Protein AF-A0A2R5L1B0-F1 (afdb_monomer_lite)

Foldseek 3Di:
DVVVVVVVVVVVVVCVVVLVVQQVVLVVVQVVVCVVLVAGDSLSNCLSNPVVSVLVVDDDPPVVNVVVVVVSVVVSVVVVVVQSVLQSVLPVPDDQPDDDPVSRHDRSSVVDDDD

Organism: NCBI:txid1518452

Structure (mmCIF, N/CA/C/O backbone):
data_AF-A0A2R5L1B0-F1
#
_entry.id   AF-A0A2R5L1B0-F1
#
loop_
_atom_site.group_PDB
_atom_site.id
_atom_site.type_symbol
_atom_site.label_atom_id
_atom_site.label_alt_id
_atom_site.label_comp_id
_atom_site.label_asym_id
_atom_site.label_entity_id
_atom_site.label_seq_id
_atom_site.pdbx_PDB_ins_code
_atom_site.Cartn_x
_atom_site.Cartn_y
_atom_site.Cartn_z
_atom_site.occupancy
_atom_site.B_iso_or_equiv
_atom_site.auth_seq_id
_atom_site.auth_comp_id
_atom_site.auth_asym_id
_atom_site.auth_atom_id
_atom_site.pdbx_PDB_model_num
ATOM 1 N N . MET A 1 1 ? -25.837 -32.172 14.670 1.00 53.09 1 MET A N 1
ATOM 2 C CA . MET A 1 1 ? -24.583 -31.519 14.218 1.00 53.09 1 MET A CA 1
ATOM 3 C C . MET A 1 1 ? -24.836 -30.269 13.363 1.00 53.09 1 MET A C 1
ATOM 5 O O . MET A 1 1 ? -24.007 -29.370 13.380 1.00 53.09 1 MET A O 1
ATOM 9 N N . GLU A 1 2 ? -26.001 -30.120 12.722 1.00 54.62 2 GLU A N 1
ATOM 10 C CA . GLU A 1 2 ? -26.336 -28.960 11.866 1.00 54.62 2 GLU A CA 1
ATOM 11 C C . GLU A 1 2 ? -26.548 -27.628 12.625 1.00 54.62 2 GLU A C 1
ATOM 13 O O . GLU A 1 2 ? -26.320 -26.544 12.087 1.00 54.62 2 GLU A O 1
ATOM 18 N N . LEU A 1 3 ? -26.880 -27.685 13.922 1.00 56.72 3 LEU A N 1
ATOM 19 C CA . LEU A 1 3 ? -27.121 -26.491 14.746 1.00 56.72 3 LEU A CA 1
ATOM 20 C C . LEU A 1 3 ? -25.839 -25.680 15.055 1.00 56.72 3 LEU A C 1
ATOM 22 O O . LEU A 1 3 ? -25.902 -24.465 15.247 1.00 56.72 3 LEU A O 1
ATOM 26 N N . HIS A 1 4 ? -24.666 -26.330 15.077 1.00 49.66 4 HIS A N 1
ATOM 27 C CA . HIS A 1 4 ? -23.370 -25.653 15.249 1.00 49.66 4 HIS A CA 1
ATOM 28 C C . HIS A 1 4 ? -22.894 -24.970 13.954 1.00 49.66 4 HIS A C 1
ATOM 30 O O . H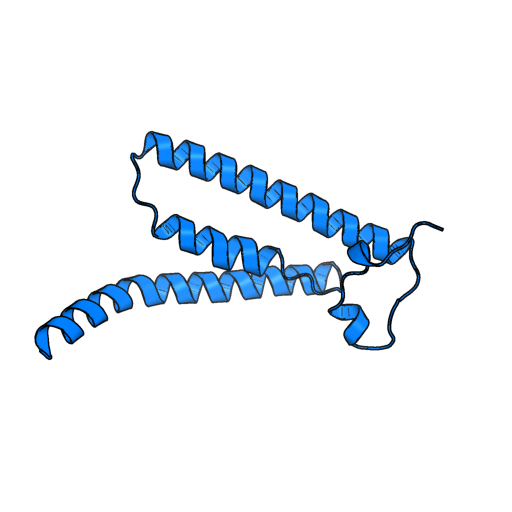IS A 1 4 ? -22.267 -23.911 14.024 1.00 49.66 4 HIS A O 1
ATOM 36 N N . ALA A 1 5 ? -23.244 -25.517 12.783 1.00 54.78 5 ALA A N 1
ATOM 37 C CA . ALA A 1 5 ? -22.903 -24.937 11.484 1.00 54.78 5 ALA A CA 1
ATOM 38 C C . ALA A 1 5 ? -23.684 -23.637 11.219 1.00 54.78 5 ALA A C 1
ATOM 40 O O . ALA A 1 5 ? -23.090 -22.634 10.829 1.00 54.78 5 ALA A O 1
ATOM 41 N N . SER A 1 6 ? -24.982 -23.605 11.547 1.00 51.56 6 SER A N 1
ATOM 42 C CA . SER A 1 6 ? -25.829 -22.409 11.394 1.00 51.56 6 SER A CA 1
ATOM 43 C C . SER A 1 6 ? -25.384 -21.234 12.291 1.00 51.56 6 SER A C 1
ATOM 45 O O . SER A 1 6 ? -25.307 -20.088 11.844 1.00 51.56 6 SER A O 1
ATOM 47 N N . LYS A 1 7 ? -24.976 -21.507 13.543 1.00 52.62 7 LYS A N 1
ATOM 48 C CA . LYS A 1 7 ? -24.422 -20.484 14.461 1.00 52.62 7 LYS A CA 1
ATOM 49 C C . LYS A 1 7 ? -23.020 -19.993 14.077 1.00 52.62 7 LYS A C 1
ATOM 51 O O .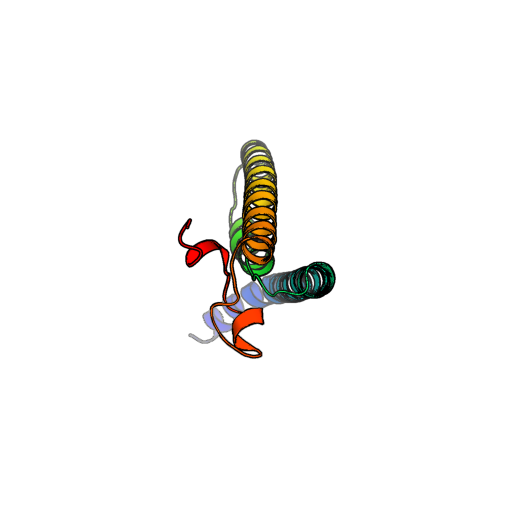 LYS A 1 7 ? -22.646 -18.883 14.457 1.00 52.62 7 LYS A O 1
ATOM 56 N N . SER A 1 8 ? -22.227 -20.814 13.389 1.00 53.16 8 SER A N 1
ATOM 57 C CA . SER A 1 8 ? -20.918 -20.407 12.863 1.00 53.16 8 SER A CA 1
ATOM 58 C C . SER A 1 8 ? -21.083 -19.544 11.607 1.00 53.16 8 SER A C 1
ATOM 60 O O . SER A 1 8 ? -20.491 -18.468 11.512 1.00 53.16 8 SER A O 1
ATOM 62 N N . ALA A 1 9 ? -21.987 -19.950 10.706 1.00 57.25 9 ALA A N 1
ATOM 63 C CA . ALA A 1 9 ? -22.327 -19.224 9.485 1.00 57.25 9 ALA A CA 1
ATOM 64 C C . ALA A 1 9 ? -22.851 -17.805 9.773 1.00 57.25 9 ALA A C 1
ATOM 66 O O . ALA A 1 9 ? -22.382 -16.848 9.159 1.00 57.25 9 ALA A O 1
ATOM 67 N N . SER A 1 10 ? -23.715 -17.633 10.782 1.00 59.66 10 SER A N 1
ATOM 68 C CA . SER A 1 10 ? -24.219 -16.304 11.171 1.00 59.66 10 SER A CA 1
ATOM 69 C C . SER A 1 10 ? -23.148 -15.386 11.770 1.00 59.66 10 SER A C 1
ATOM 71 O O . SER A 1 10 ? -23.244 -14.161 11.667 1.00 59.66 10 SER A O 1
ATOM 73 N N . ARG A 1 11 ? -22.096 -15.954 12.379 1.00 62.91 11 ARG A N 1
ATOM 74 C CA . ARG A 1 11 ? -20.961 -15.189 12.913 1.00 62.91 11 ARG A CA 1
ATOM 75 C C . ARG A 1 11 ? -20.024 -14.731 11.797 1.00 62.91 11 ARG A C 1
ATOM 77 O O . ARG A 1 11 ? -19.589 -13.585 11.828 1.00 62.91 11 ARG A O 1
ATOM 84 N N . LEU A 1 12 ? -19.767 -15.580 10.798 1.00 64.56 12 LEU A N 1
ATOM 85 C CA . LEU A 1 12 ? -18.967 -15.232 9.618 1.00 64.56 12 LEU A CA 1
ATOM 86 C C . LEU A 1 12 ? -19.683 -14.200 8.728 1.00 64.56 12 LEU A C 1
ATOM 88 O O . LEU A 1 12 ? -19.057 -13.247 8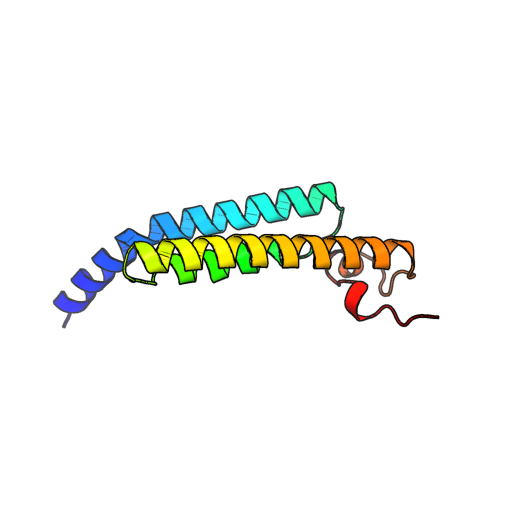.270 1.00 64.56 12 LEU A O 1
ATOM 92 N N . GLN A 1 13 ? -21.008 -14.316 8.570 1.00 72.75 13 GLN A N 1
ATOM 93 C CA . GLN A 1 13 ? -21.836 -13.345 7.839 1.00 72.75 13 GLN A CA 1
ATOM 94 C C . GLN A 1 13 ? -21.755 -11.918 8.399 1.00 72.75 13 GLN A C 1
ATOM 96 O O . GLN A 1 13 ? -22.000 -10.972 7.661 1.00 72.75 13 GLN A O 1
ATOM 101 N N . ARG A 1 14 ? -21.394 -11.734 9.677 1.00 76.88 14 ARG A N 1
ATOM 102 C CA . ARG A 1 14 ? -21.199 -10.394 10.260 1.00 76.88 14 ARG A CA 1
ATOM 103 C C . ARG A 1 14 ? -19.880 -9.743 9.848 1.00 76.88 14 ARG A C 1
ATOM 105 O O . ARG A 1 14 ? -19.818 -8.522 9.775 1.00 76.88 14 ARG A O 1
ATOM 112 N N . TYR A 1 15 ? -18.846 -10.537 9.580 1.00 81.56 15 TYR A N 1
ATOM 113 C CA . TYR A 1 15 ? -17.533 -10.037 9.160 1.00 81.56 15 TYR A CA 1
ATOM 114 C C . TYR A 1 15 ? -17.383 -9.996 7.636 1.00 81.56 15 TYR A C 1
ATOM 116 O O . TYR A 1 15 ? -16.576 -9.226 7.129 1.00 81.56 15 TYR A O 1
ATOM 124 N N . LEU A 1 16 ? -18.188 -10.764 6.897 1.00 86.81 16 LEU A N 1
ATOM 125 C CA . LEU A 1 16 ? -18.147 -10.812 5.434 1.00 86.81 16 LEU A CA 1
ATOM 126 C C . LEU A 1 16 ? -18.281 -9.430 4.760 1.00 86.81 16 LEU A C 1
ATOM 128 O O . LEU A 1 16 ? -17.446 -9.128 3.911 1.00 86.81 16 LEU A O 1
ATOM 132 N N . PRO A 1 17 ? -19.239 -8.554 5.135 1.00 89.06 17 PRO A N 1
ATOM 133 C CA . PRO A 1 17 ? -19.368 -7.237 4.510 1.00 89.06 17 PRO A CA 1
ATOM 134 C C . PRO A 1 17 ? -18.120 -6.386 4.745 1.00 89.06 17 PRO A C 1
ATOM 136 O O . PRO A 1 17 ? -17.661 -5.681 3.854 1.00 89.06 17 PRO A O 1
ATOM 139 N N . LEU A 1 18 ? -17.540 -6.502 5.939 1.00 86.94 18 LEU A N 1
ATOM 140 C CA . LEU A 1 18 ? -16.353 -5.769 6.348 1.00 86.94 18 LEU A CA 1
ATOM 141 C C . LEU A 1 18 ? -15.125 -6.200 5.536 1.00 86.94 18 LEU A C 1
ATOM 143 O O . LEU A 1 18 ? -14.409 -5.347 5.023 1.00 86.94 18 LEU A O 1
ATOM 147 N N . LEU A 1 19 ? -14.935 -7.511 5.354 1.00 88.19 19 LEU A N 1
ATOM 148 C CA . LEU A 1 19 ? -13.865 -8.071 4.524 1.00 88.19 19 LEU A CA 1
ATOM 149 C C . LEU A 1 19 ? -14.020 -7.684 3.050 1.00 88.19 19 LEU A C 1
ATOM 151 O O . LEU A 1 19 ? -13.045 -7.295 2.415 1.00 88.19 19 LEU A O 1
ATOM 155 N N . VAL A 1 20 ? -15.242 -7.755 2.513 1.00 90.94 20 VAL A N 1
ATOM 156 C CA . VAL A 1 20 ? -15.530 -7.397 1.115 1.00 90.94 20 VAL A CA 1
ATOM 157 C C . VAL A 1 20 ? -15.235 -5.922 0.862 1.00 90.94 20 VAL A C 1
ATOM 159 O O . VAL A 1 20 ? -14.546 -5.596 -0.100 1.00 90.94 20 VAL A O 1
ATOM 162 N N . VAL A 1 21 ? -15.697 -5.027 1.737 1.00 91.44 21 VAL A N 1
ATOM 163 C CA . VAL A 1 21 ? -15.439 -3.588 1.593 1.00 91.44 21 VAL A CA 1
ATOM 164 C C . VAL A 1 21 ? -13.945 -3.281 1.726 1.00 91.44 21 VAL A C 1
ATOM 166 O O . VAL A 1 21 ? -13.423 -2.488 0.944 1.00 91.44 21 VAL A O 1
ATOM 169 N N . PHE A 1 22 ? -13.234 -3.937 2.651 1.00 90.19 22 PHE A N 1
ATOM 170 C CA . PHE A 1 22 ? -11.782 -3.779 2.778 1.00 90.19 22 PHE A CA 1
ATOM 171 C C . PHE A 1 22 ? -11.025 -4.247 1.532 1.00 90.19 22 PHE A C 1
ATOM 173 O O . PHE A 1 22 ? -10.125 -3.542 1.080 1.00 90.19 22 PHE A O 1
ATOM 180 N N . LEU A 1 23 ? -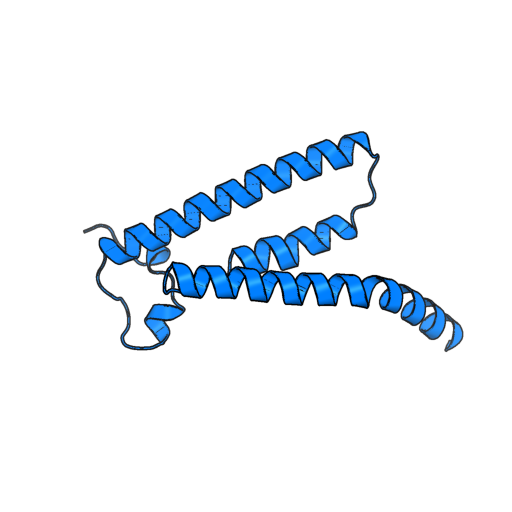11.406 -5.387 0.949 1.00 91.12 23 LEU A N 1
ATOM 181 C CA . LEU A 1 23 ? -10.796 -5.901 -0.280 1.00 91.12 23 LEU A CA 1
ATOM 182 C C . LEU A 1 23 ? -11.081 -5.011 -1.491 1.00 91.12 23 LEU A C 1
ATOM 184 O O . LEU A 1 23 ? -10.172 -4.709 -2.256 1.00 91.12 23 LEU A O 1
ATOM 188 N N . ILE A 1 24 ? -12.322 -4.552 -1.664 1.00 94.38 24 ILE A N 1
ATOM 189 C CA . ILE A 1 24 ? -12.653 -3.625 -2.755 1.00 94.38 24 ILE A CA 1
ATOM 190 C C . ILE A 1 24 ? -11.849 -2.331 -2.593 1.00 94.38 24 ILE A C 1
ATOM 192 O O . ILE A 1 24 ? -11.261 -1.841 -3.554 1.00 94.38 24 ILE A O 1
ATOM 196 N N . SER A 1 25 ? -11.770 -1.806 -1.368 1.00 93.81 25 SER A N 1
ATOM 197 C CA . SER A 1 25 ? -10.987 -0.608 -1.073 1.00 93.81 25 SER A CA 1
ATOM 198 C C . SER A 1 25 ? -9.498 -0.806 -1.374 1.00 93.81 25 SER A C 1
ATOM 200 O O . SER A 1 25 ? -8.900 0.050 -2.025 1.00 93.81 25 SER A O 1
ATOM 202 N N . SER A 1 26 ? -8.898 -1.933 -0.972 1.00 92.19 26 SER A N 1
ATOM 203 C CA . SER A 1 26 ? -7.475 -2.199 -1.222 1.00 92.19 26 SER A CA 1
ATOM 204 C C . SER A 1 26 ? -7.159 -2.281 -2.719 1.00 92.19 26 SER A C 1
ATOM 206 O O . SER A 1 26 ? -6.167 -1.705 -3.162 1.00 92.19 26 SER A O 1
ATOM 208 N N . VAL A 1 27 ? -8.037 -2.908 -3.511 1.00 93.56 27 VAL A N 1
ATOM 209 C CA . VAL A 1 27 ? -7.916 -2.984 -4.976 1.00 93.56 27 VAL A CA 1
ATOM 210 C C . VAL A 1 27 ? -8.009 -1.603 -5.617 1.00 93.56 27 VAL A C 1
ATOM 212 O O . VAL A 1 27 ? -7.218 -1.284 -6.499 1.00 93.56 27 VAL A O 1
ATOM 215 N N . VAL A 1 28 ? -8.945 -0.762 -5.173 1.00 95.25 28 VAL A N 1
ATOM 216 C CA . VAL A 1 28 ? -9.102 0.595 -5.716 1.00 95.25 28 VAL A CA 1
ATOM 217 C C . VAL A 1 28 ? -7.880 1.463 -5.412 1.00 95.25 28 VAL A C 1
ATOM 219 O O . VAL A 1 28 ? -7.411 2.176 -6.298 1.00 95.25 28 VAL A O 1
ATOM 222 N N . HIS A 1 29 ? -7.332 1.393 -4.197 1.00 92.38 29 HIS A N 1
ATOM 223 C CA . HIS A 1 29 ? -6.125 2.145 -3.846 1.00 92.38 29 HIS A CA 1
ATOM 224 C C . HIS A 1 29 ? -4.911 1.677 -4.655 1.00 92.38 29 HIS A C 1
ATOM 226 O O . HIS A 1 29 ? -4.185 2.510 -5.193 1.00 92.38 29 HIS A O 1
ATOM 232 N N . GLU A 1 30 ? -4.724 0.362 -4.799 1.00 92.75 30 GLU A N 1
ATOM 233 C CA . GLU A 1 30 ? -3.671 -0.195 -5.653 1.00 92.75 30 GLU A CA 1
ATOM 234 C C . GLU A 1 30 ? -3.842 0.260 -7.107 1.00 92.75 30 GLU A C 1
ATOM 236 O O . GLU A 1 30 ? -2.884 0.688 -7.740 1.00 92.75 30 GLU A O 1
ATOM 241 N N . TYR A 1 31 ? -5.073 0.260 -7.624 1.00 91.94 31 TYR A N 1
ATOM 242 C CA . TYR A 1 31 ? -5.371 0.725 -8.975 1.00 91.94 31 TYR A CA 1
ATOM 243 C C . TYR A 1 31 ? -5.021 2.207 -9.176 1.00 91.94 31 TYR A C 1
ATOM 245 O O . TYR A 1 31 ? -4.408 2.566 -10.180 1.00 91.94 31 TYR A O 1
ATOM 253 N N . MET A 1 32 ? -5.348 3.076 -8.214 1.00 93.56 32 MET A N 1
ATOM 254 C CA . MET A 1 32 ? -4.972 4.493 -8.276 1.00 93.56 32 MET A CA 1
ATOM 255 C C . MET A 1 32 ? -3.450 4.683 -8.291 1.00 93.56 32 MET A C 1
ATOM 257 O O . MET A 1 32 ? -2.944 5.487 -9.076 1.00 93.56 32 MET A O 1
ATOM 261 N N . LEU A 1 33 ? -2.716 3.931 -7.467 1.00 90.56 33 LEU A N 1
ATOM 262 C CA . LEU A 1 33 ? -1.252 3.979 -7.449 1.00 90.56 33 LEU A CA 1
ATOM 263 C C . LEU A 1 33 ? -0.650 3.443 -8.750 1.00 90.56 33 LEU A C 1
ATOM 265 O O . LEU A 1 33 ? 0.247 4.071 -9.311 1.00 90.56 33 LEU A O 1
ATOM 269 N N . ALA A 1 34 ? -1.192 2.344 -9.272 1.00 89.19 34 ALA A N 1
ATOM 270 C CA . ALA A 1 34 ? -0.763 1.741 -10.525 1.00 89.19 34 ALA A CA 1
ATOM 271 C C . ALA A 1 34 ? -0.952 2.691 -11.722 1.00 89.19 34 ALA A C 1
ATOM 273 O O . ALA A 1 34 ? -0.105 2.745 -12.620 1.00 89.19 34 ALA A O 1
ATOM 274 N N . LEU A 1 35 ? -2.021 3.496 -11.709 1.00 89.06 35 LEU A N 1
ATOM 275 C CA . LEU A 1 35 ? -2.243 4.566 -12.683 1.00 89.06 35 LEU A CA 1
ATOM 276 C C . LEU A 1 35 ? -1.276 5.744 -12.499 1.00 89.06 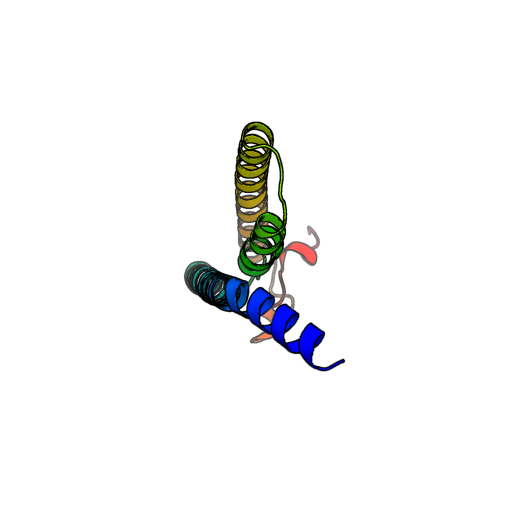35 LEU A C 1
ATOM 278 O O . LEU A 1 35 ? -0.753 6.257 -13.488 1.00 89.06 35 LEU A O 1
ATOM 282 N N . ALA A 1 36 ? -1.029 6.172 -11.258 1.00 89.56 36 ALA A N 1
ATOM 283 C CA . ALA A 1 36 ? -0.161 7.313 -10.963 1.00 89.56 36 ALA A CA 1
ATOM 284 C C . ALA A 1 36 ? 1.311 7.032 -11.303 1.00 89.56 36 ALA A C 1
ATOM 286 O O . ALA A 1 36 ? 1.982 7.858 -11.925 1.00 89.56 36 ALA A O 1
ATOM 287 N N . PHE A 1 37 ? 1.810 5.858 -10.918 1.00 85.06 37 PHE A N 1
ATOM 288 C CA . PHE A 1 37 ? 3.211 5.481 -11.074 1.00 85.06 37 PHE A CA 1
ATOM 289 C C . PHE A 1 37 ? 3.517 4.730 -12.376 1.00 85.06 37 PHE A C 1
ATOM 291 O O . PHE A 1 37 ? 4.680 4.662 -12.771 1.00 85.06 37 PHE A O 1
ATOM 298 N N . ARG A 1 38 ? 2.490 4.223 -13.077 1.00 85.00 38 ARG A N 1
ATOM 299 C CA . ARG A 1 38 ? 2.611 3.404 -14.300 1.00 85.00 38 ARG A CA 1
ATOM 300 C C . ARG A 1 38 ? 3.384 2.093 -14.109 1.00 85.00 38 ARG A C 1
ATOM 302 O O . ARG A 1 38 ? 3.971 1.580 -15.058 1.00 85.00 38 ARG A O 1
ATOM 309 N N . PHE A 1 39 ? 3.340 1.528 -12.910 1.00 83.38 39 PHE A N 1
ATOM 310 C CA . PHE A 1 39 ? 3.806 0.176 -12.607 1.00 83.38 39 PHE A CA 1
ATOM 311 C C . PHE A 1 39 ? 2.930 -0.441 -11.517 1.00 83.38 39 PHE A C 1
ATOM 313 O O . PHE A 1 39 ? 2.314 0.295 -10.749 1.00 83.38 39 PHE A O 1
ATOM 320 N N . PHE A 1 40 ? 2.862 -1.771 -11.447 1.00 84.19 40 PHE A N 1
ATOM 321 C CA . PHE A 1 40 ? 2.062 -2.473 -10.444 1.00 84.19 40 PHE A CA 1
ATOM 322 C C . PHE A 1 40 ? 2.954 -3.007 -9.327 1.00 84.19 40 PHE A C 1
ATOM 324 O O . PHE A 1 40 ? 3.862 -3.797 -9.584 1.00 84.19 40 PHE A O 1
ATOM 331 N N . TYR A 1 41 ? 2.706 -2.582 -8.087 1.00 86.62 41 TYR A N 1
ATOM 332 C CA . TYR A 1 41 ? 3.505 -2.998 -6.940 1.00 86.62 41 TYR A CA 1
ATOM 333 C C . TYR A 1 41 ? 2.588 -3.231 -5.730 1.00 86.62 41 TYR A C 1
ATOM 335 O O . TYR A 1 41 ? 2.397 -2.310 -4.936 1.00 86.62 41 TYR A O 1
ATOM 343 N N . PRO A 1 42 ? 2.051 -4.462 -5.560 1.00 87.38 42 PRO A N 1
ATOM 344 C CA . PRO A 1 42 ? 0.890 -4.776 -4.714 1.00 87.38 42 PRO A CA 1
ATOM 345 C C . PRO A 1 42 ? 1.149 -4.734 -3.198 1.00 87.38 42 PRO A C 1
ATOM 347 O O . PRO A 1 42 ? 0.549 -5.480 -2.420 1.00 87.38 42 PRO A O 1
ATOM 350 N N . VAL A 1 43 ? 2.051 -3.869 -2.743 1.00 90.38 43 VAL A N 1
ATOM 351 C CA . VAL A 1 43 ? 2.388 -3.686 -1.333 1.00 90.38 43 VAL A CA 1
ATOM 352 C C . VAL A 1 43 ? 1.253 -3.022 -0.576 1.00 90.38 43 VAL A C 1
ATOM 354 O O . VAL A 1 43 ? 0.966 -3.444 0.545 1.00 90.38 43 VAL A O 1
ATOM 357 N N . LEU A 1 44 ? 0.561 -2.045 -1.174 1.00 90.31 44 LEU A N 1
ATOM 358 C CA . LEU A 1 44 ? -0.590 -1.432 -0.509 1.00 90.31 44 LEU A CA 1
ATOM 359 C C . LEU A 1 44 ? -1.707 -2.458 -0.346 1.00 90.31 44 LEU A C 1
ATOM 361 O O . LEU A 1 44 ? -2.266 -2.589 0.744 1.00 90.31 44 LEU A O 1
ATOM 365 N N . LEU A 1 45 ? -1.986 -3.231 -1.398 1.00 90.31 45 LEU A N 1
ATOM 366 C CA . LEU A 1 45 ? -2.991 -4.288 -1.356 1.00 90.31 45 LEU A CA 1
ATOM 367 C C . LEU A 1 45 ? -2.715 -5.309 -0.238 1.00 90.31 45 LEU A C 1
ATOM 369 O O . LEU A 1 45 ? -3.631 -5.652 0.512 1.00 90.31 45 LEU A O 1
ATOM 373 N N . LEU A 1 46 ? -1.459 -5.740 -0.076 1.00 90.31 46 LEU A N 1
ATOM 374 C CA . LEU A 1 46 ? -1.038 -6.667 0.981 1.00 90.31 46 LEU A CA 1
ATOM 375 C C . LEU A 1 46 ? -1.072 -6.044 2.384 1.00 90.31 46 LEU A C 1
ATOM 377 O O . LEU A 1 46 ? -1.587 -6.666 3.315 1.00 90.31 46 LEU A O 1
ATOM 381 N N . MET A 1 47 ? -0.555 -4.827 2.566 1.00 90.06 47 MET A N 1
ATOM 382 C CA . MET A 1 47 ? -0.530 -4.188 3.887 1.00 90.06 47 MET A CA 1
ATOM 383 C C . MET A 1 47 ? -1.931 -3.778 4.347 1.00 90.06 47 MET A C 1
ATOM 385 O O . MET A 1 47 ? -2.332 -4.092 5.466 1.00 90.06 47 MET A O 1
ATOM 389 N N . PHE A 1 48 ? -2.704 -3.112 3.492 1.00 86.62 48 PHE A N 1
ATOM 390 C CA . PHE A 1 48 ? -4.039 -2.641 3.849 1.00 86.62 48 PHE A CA 1
ATOM 391 C C . PHE A 1 48 ? -5.057 -3.789 3.886 1.00 86.62 48 PHE A C 1
ATOM 393 O O . PHE A 1 48 ? -5.819 -3.907 4.844 1.00 86.62 48 PHE A O 1
ATOM 400 N N . GLY A 1 49 ? -5.042 -4.671 2.882 1.00 86.62 49 GLY A N 1
ATOM 401 C CA . GLY A 1 49 ? -5.962 -5.807 2.796 1.00 86.62 49 GLY A CA 1
ATOM 402 C C . GLY A 1 49 ? -5.610 -6.966 3.732 1.00 86.62 49 GLY A C 1
ATOM 403 O O . GLY A 1 49 ? -6.509 -7.616 4.252 1.00 86.62 49 GLY A O 1
ATOM 404 N N . GLY A 1 50 ? -4.326 -7.231 3.983 1.00 86.50 50 GLY A N 1
ATOM 405 C CA . GLY A 1 50 ? -3.882 -8.297 4.886 1.00 86.50 50 GLY A CA 1
ATOM 406 C C . GLY A 1 50 ? -3.755 -7.817 6.328 1.00 86.50 50 GLY A C 1
ATOM 407 O O . GLY A 1 50 ? -4.504 -8.246 7.207 1.00 86.50 50 GLY A O 1
ATOM 408 N N . PHE A 1 51 ? -2.821 -6.896 6.578 1.00 86.88 51 PHE A N 1
ATOM 409 C CA . PHE A 1 51 ? -2.528 -6.406 7.931 1.00 86.88 51 PHE A CA 1
ATOM 410 C C . PHE A 1 51 ? -3.731 -5.681 8.552 1.00 86.88 51 PHE A C 1
ATOM 412 O O . PHE A 1 51 ? -4.040 -5.895 9.725 1.00 86.88 51 PHE A O 1
ATOM 419 N N . GLY A 1 52 ? -4.462 -4.892 7.755 1.00 85.06 52 GLY A N 1
ATOM 420 C CA . GLY A 1 52 ? -5.694 -4.225 8.193 1.00 85.06 52 GLY A CA 1
ATOM 421 C C . GLY A 1 52 ? -6.794 -5.202 8.623 1.00 85.06 52 GLY A C 1
ATOM 422 O O . GLY A 1 52 ? -7.462 -4.979 9.633 1.00 85.06 52 GLY A O 1
ATOM 423 N N . VAL A 1 53 ? -6.930 -6.333 7.925 1.00 85.44 53 VAL A N 1
ATOM 424 C CA . VAL A 1 53 ? -7.883 -7.393 8.289 1.00 85.44 53 VAL A CA 1
ATOM 425 C C . VAL A 1 53 ? -7.444 -8.129 9.555 1.00 85.44 53 VAL A C 1
ATOM 427 O O . VAL A 1 53 ? -8.273 -8.385 10.428 1.00 85.44 53 VAL A O 1
ATOM 430 N N . VAL A 1 54 ? -6.149 -8.421 9.714 1.00 85.38 54 VAL A N 1
ATOM 431 C CA . VAL A 1 54 ? -5.616 -9.032 10.947 1.00 85.38 54 VAL A CA 1
ATOM 432 C C . VAL A 1 54 ? -5.893 -8.140 12.161 1.00 85.38 54 VAL A C 1
ATOM 434 O O . VAL A 1 54 ? -6.344 -8.639 13.195 1.00 85.38 54 VAL A O 1
ATOM 437 N N . PHE A 1 55 ? -5.721 -6.822 12.025 1.00 83.31 55 PHE A N 1
ATOM 438 C CA . PHE A 1 55 ? -6.002 -5.855 13.091 1.00 83.31 55 PHE A CA 1
ATOM 439 C C . PHE A 1 55 ? -7.451 -5.882 13.592 1.00 83.31 55 PHE A C 1
ATOM 441 O O . PHE A 1 55 ? -7.690 -5.617 14.768 1.00 83.31 55 PHE A O 1
ATOM 448 N N . MET A 1 56 ? -8.418 -6.253 12.750 1.00 79.75 56 MET A N 1
ATOM 449 C CA . MET A 1 56 ? -9.823 -6.358 13.161 1.00 79.75 56 MET A CA 1
ATOM 450 C C . MET A 1 56 ? -10.118 -7.540 14.084 1.00 79.75 56 MET A C 1
ATOM 452 O O . MET A 1 56 ? -11.074 -7.490 14.861 1.00 79.75 56 MET A O 1
ATOM 456 N N . PHE A 1 57 ? -9.324 -8.607 14.014 1.00 79.62 57 PHE A N 1
ATOM 457 C CA . PHE A 1 57 ? -9.502 -9.774 14.879 1.00 79.62 57 PHE A CA 1
ATOM 458 C C . PHE A 1 57 ? -8.815 -9.611 16.240 1.00 79.62 57 PHE A C 1
ATOM 460 O O . PHE A 1 57 ? -9.116 -10.350 17.181 1.00 79.62 57 PHE A O 1
ATOM 467 N N . ILE A 1 58 ? -7.932 -8.620 16.372 1.00 80.56 58 ILE A N 1
ATOM 468 C CA . ILE A 1 58 ? -7.203 -8.327 17.601 1.00 80.56 58 ILE A CA 1
ATOM 469 C C . ILE A 1 58 ? -8.137 -7.629 18.603 1.00 80.56 58 ILE A C 1
ATOM 471 O O . ILE A 1 58 ? -8.532 -6.479 18.431 1.00 80.56 58 ILE A O 1
ATOM 475 N N . LYS A 1 59 ? -8.475 -8.322 19.698 1.00 71.56 59 LYS A N 1
ATOM 476 C CA . LYS A 1 59 ? -9.197 -7.748 20.847 1.00 71.56 59 LYS A CA 1
ATOM 477 C C . LYS A 1 59 ? -8.222 -7.448 21.982 1.00 71.56 59 LYS A C 1
ATOM 479 O O . LYS A 1 59 ? -7.838 -8.354 22.715 1.00 71.56 59 LYS A O 1
ATOM 484 N N . THR A 1 60 ? -7.843 -6.184 22.156 1.00 75.56 60 THR A N 1
ATOM 485 C CA . THR A 1 60 ? -6.982 -5.733 23.267 1.00 75.56 60 THR A CA 1
ATOM 486 C C . THR A 1 60 ? -7.643 -4.610 24.070 1.00 75.56 60 THR A C 1
ATOM 488 O O . THR A 1 60 ? -8.722 -4.126 23.726 1.00 75.56 60 THR A O 1
ATOM 491 N N . ARG A 1 61 ? -7.025 -4.201 25.189 1.00 79.12 61 ARG A N 1
ATOM 492 C CA . ARG A 1 61 ? -7.465 -3.017 25.949 1.00 79.12 61 ARG A CA 1
ATOM 493 C C . ARG A 1 61 ? -7.335 -1.758 25.087 1.00 79.12 61 ARG A C 1
ATOM 495 O O . ARG A 1 61 ? -6.309 -1.569 24.440 1.00 79.12 61 ARG A O 1
ATOM 502 N N . ALA A 1 62 ? -8.311 -0.853 25.186 1.00 78.12 62 ALA A N 1
ATOM 503 C CA . ALA A 1 62 ? -8.414 0.359 24.363 1.00 78.12 62 ALA A CA 1
ATOM 504 C C . ALA A 1 62 ? -7.124 1.206 24.293 1.00 78.12 62 ALA A C 1
ATOM 506 O O . ALA A 1 62 ? -6.752 1.672 23.221 1.00 78.12 62 ALA A O 1
ATOM 507 N N . SER A 1 63 ? -6.400 1.362 25.408 1.00 81.44 63 SER A N 1
ATOM 508 C CA . SER A 1 63 ? -5.141 2.128 25.439 1.00 81.44 63 SER A CA 1
ATOM 509 C C . SER A 1 63 ? -4.010 1.458 24.642 1.00 81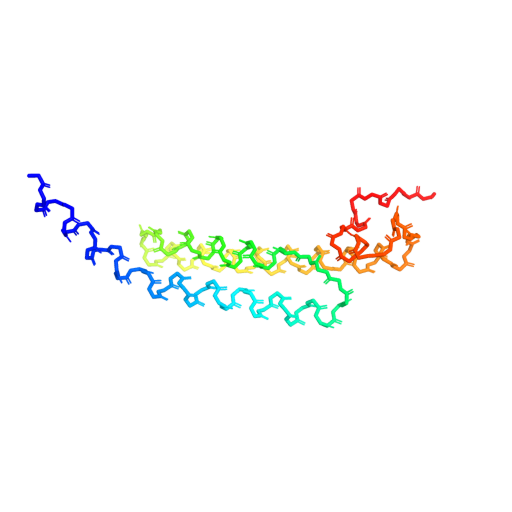.44 63 SER A C 1
ATOM 511 O O . SER A 1 63 ? -3.325 2.127 23.873 1.00 81.44 63 SER A O 1
ATOM 513 N N . GLN A 1 64 ? -3.852 0.137 24.766 1.00 84.06 64 GLN A N 1
ATOM 514 C CA . GLN A 1 64 ? -2.825 -0.619 24.038 1.00 84.06 64 GLN A CA 1
ATOM 515 C C . GLN A 1 64 ? -3.173 -0.735 22.549 1.00 84.06 64 GLN A C 1
ATOM 517 O O . GLN A 1 64 ? -2.290 -0.660 21.697 1.00 84.06 64 GLN A O 1
ATOM 522 N N . PHE A 1 65 ? -4.467 -0.850 22.232 1.00 86.81 65 PHE A N 1
ATOM 523 C CA . PHE A 1 65 ? -4.956 -0.841 20.856 1.00 86.81 65 PHE A CA 1
ATOM 524 C C . PHE A 1 65 ? -4.610 0.465 20.133 1.00 86.81 65 PHE A C 1
ATOM 526 O O . PHE A 1 65 ? -4.139 0.418 19.003 1.00 86.81 65 PHE A O 1
ATOM 533 N N . ASN A 1 66 ? -4.772 1.617 20.794 1.00 89.12 66 ASN A N 1
ATOM 534 C CA . ASN A 1 66 ? -4.464 2.915 20.194 1.00 89.12 66 ASN A CA 1
ATOM 535 C C . ASN A 1 66 ? -2.975 3.032 19.826 1.00 89.12 66 ASN A C 1
ATOM 537 O O . ASN A 1 66 ? -2.641 3.365 18.694 1.00 89.12 66 ASN A O 1
ATOM 541 N N . VAL A 1 67 ? -2.070 2.684 20.749 1.00 90.19 67 VAL A N 1
ATOM 542 C CA . VAL A 1 67 ? -0.618 2.718 20.485 1.00 90.19 67 VAL A CA 1
ATOM 543 C C . VAL A 1 67 ? -0.237 1.759 19.352 1.00 90.19 67 VAL A C 1
ATOM 545 O O . VAL A 1 67 ? 0.515 2.131 18.455 1.00 90.19 67 VAL A O 1
ATOM 548 N N . CYS A 1 68 ? -0.791 0.544 19.356 1.00 88.50 68 CYS A N 1
ATOM 549 C CA . CYS A 1 68 ? -0.548 -0.450 18.312 1.00 88.50 68 CYS A CA 1
ATOM 550 C C . CYS A 1 68 ? -1.041 0.028 16.934 1.00 88.50 68 CYS A C 1
ATOM 552 O O . CYS A 1 68 ? -0.327 -0.112 15.941 1.00 88.50 68 CYS A O 1
ATOM 554 N N . LEU A 1 69 ? -2.217 0.661 16.886 1.00 88.00 69 LEU A N 1
ATOM 555 C CA . LEU A 1 69 ? -2.779 1.255 15.676 1.00 88.00 69 LEU A CA 1
ATOM 556 C C . LEU A 1 69 ? -1.858 2.352 15.126 1.00 88.00 69 LEU A C 1
ATOM 558 O O . LEU A 1 69 ? -1.478 2.285 13.958 1.00 88.00 69 LEU A O 1
ATOM 562 N N . TRP A 1 70 ? -1.425 3.306 15.956 1.00 91.25 70 TRP A N 1
ATOM 563 C CA . TRP A 1 70 ? -0.509 4.372 15.526 1.00 91.25 70 TRP A CA 1
ATOM 564 C C . TRP A 1 70 ? 0.827 3.834 15.018 1.00 91.25 70 TRP A C 1
ATOM 566 O O . TRP A 1 70 ? 1.291 4.254 13.958 1.00 91.25 70 TRP A O 1
ATOM 576 N N . LEU A 1 71 ? 1.421 2.870 15.726 1.00 92.19 71 LEU A N 1
ATOM 577 C CA . LEU A 1 71 ? 2.658 2.224 15.287 1.00 92.19 71 LEU A CA 1
ATOM 578 C C . LEU A 1 71 ? 2.482 1.542 13.928 1.00 92.19 71 LEU A C 1
ATOM 580 O O . LEU A 1 71 ? 3.317 1.721 13.045 1.00 92.19 71 LEU A O 1
ATOM 584 N N . SER A 1 72 ? 1.384 0.808 13.731 1.00 89.62 72 SER A N 1
ATOM 585 C CA . SER A 1 72 ? 1.110 0.138 12.456 1.00 89.62 72 SER A CA 1
ATOM 586 C C . SER A 1 72 ? 0.886 1.116 11.299 1.00 89.62 72 SER A C 1
ATOM 588 O O . SER A 1 72 ? 1.356 0.854 10.195 1.00 89.62 72 SER A O 1
ATOM 590 N N . LEU A 1 73 ? 0.246 2.266 11.546 1.00 90.56 73 LEU A N 1
ATOM 591 C CA . LEU A 1 73 ? 0.038 3.306 10.535 1.00 90.56 73 LEU A CA 1
ATOM 592 C C . LEU A 1 73 ? 1.350 3.977 10.125 1.00 90.56 73 LEU A C 1
ATOM 594 O O . LEU A 1 73 ? 1.591 4.169 8.932 1.00 90.56 73 LEU A O 1
ATOM 598 N N . ILE A 1 74 ? 2.204 4.311 11.097 1.00 94.56 74 ILE A N 1
ATOM 599 C CA . ILE A 1 74 ? 3.513 4.921 10.832 1.00 94.56 74 ILE A CA 1
ATOM 600 C C . ILE A 1 74 ? 4.402 3.935 10.073 1.00 94.56 74 ILE A C 1
ATOM 602 O O . ILE A 1 74 ? 4.974 4.295 9.046 1.00 94.56 74 ILE A O 1
ATOM 606 N N . LEU A 1 75 ? 4.476 2.682 10.532 1.00 93.38 75 LEU A N 1
ATOM 607 C CA . LEU A 1 75 ? 5.270 1.644 9.874 1.00 93.38 75 LEU A CA 1
ATOM 608 C C . LEU A 1 75 ? 4.749 1.330 8.471 1.00 93.38 75 LEU A C 1
ATOM 610 O O . LEU A 1 75 ? 5.539 1.264 7.535 1.00 93.38 75 LEU A O 1
ATOM 614 N N . GLY A 1 76 ? 3.433 1.184 8.304 1.00 91.44 76 GLY A N 1
ATOM 615 C CA . GLY A 1 76 ? 2.818 0.931 7.003 1.00 91.44 76 GLY A CA 1
ATOM 616 C C . GLY A 1 76 ? 3.083 2.054 6.010 1.00 91.44 76 GLY A C 1
ATOM 617 O O . GLY A 1 76 ? 3.546 1.803 4.901 1.00 91.44 76 GLY A O 1
ATOM 618 N N . THR A 1 77 ? 2.882 3.304 6.430 1.00 91.81 77 THR A N 1
ATOM 619 C CA . THR A 1 77 ? 3.159 4.471 5.582 1.00 91.81 77 THR A CA 1
ATOM 620 C C . THR A 1 77 ? 4.647 4.572 5.247 1.00 91.81 77 THR A C 1
ATOM 622 O O . THR A 1 77 ? 4.993 4.804 4.093 1.00 91.81 77 THR A O 1
ATOM 625 N N . GLY A 1 78 ? 5.533 4.347 6.222 1.00 94.00 78 GLY A N 1
ATOM 626 C CA . GLY A 1 78 ? 6.981 4.370 6.017 1.00 94.00 78 GLY A CA 1
ATOM 627 C C . GLY A 1 78 ? 7.446 3.322 5.006 1.00 94.00 78 GLY A C 1
ATOM 628 O O . GLY A 1 78 ? 8.121 3.665 4.039 1.00 94.00 78 GLY A O 1
ATOM 629 N N . ILE A 1 79 ? 7.027 2.064 5.177 1.00 92.31 79 ILE A N 1
ATOM 630 C CA . ILE A 1 79 ? 7.375 0.965 4.264 1.00 92.31 79 ILE A CA 1
ATOM 631 C C . ILE A 1 79 ? 6.864 1.256 2.851 1.00 92.31 79 ILE A C 1
ATOM 633 O O . ILE A 1 79 ? 7.619 1.092 1.892 1.00 92.31 79 ILE A O 1
ATOM 637 N N . MET A 1 80 ? 5.624 1.739 2.712 1.00 91.25 80 MET A N 1
ATOM 638 C CA . MET A 1 80 ? 5.091 2.119 1.403 1.00 91.25 80 MET A CA 1
ATOM 639 C C . MET A 1 80 ? 5.923 3.232 0.765 1.00 91.25 80 MET A C 1
ATOM 641 O O . MET A 1 80 ? 6.389 3.067 -0.360 1.00 91.25 80 MET A O 1
ATOM 645 N N . MET A 1 81 ? 6.181 4.328 1.481 1.00 91.50 81 MET A N 1
ATOM 646 C CA . MET A 1 81 ? 6.976 5.436 0.943 1.00 91.50 81 MET A CA 1
ATOM 647 C C . MET A 1 81 ? 8.376 4.988 0.514 1.00 91.50 81 MET A C 1
ATOM 649 O O . MET A 1 81 ? 8.837 5.384 -0.558 1.00 91.50 81 MET A O 1
ATOM 653 N N . CYS A 1 82 ? 9.036 4.135 1.302 1.00 92.12 82 CYS A N 1
ATOM 654 C CA . CYS A 1 82 ? 10.360 3.611 0.978 1.00 92.12 82 CYS A CA 1
ATOM 655 C C . CYS A 1 82 ? 10.341 2.730 -0.275 1.00 92.12 82 CYS A C 1
ATOM 657 O O . CYS A 1 82 ? 11.121 2.974 -1.193 1.00 92.12 82 CYS A O 1
ATOM 659 N N . LEU A 1 83 ? 9.455 1.731 -0.339 1.00 89.75 83 LEU A N 1
ATOM 660 C CA . LEU A 1 83 ? 9.438 0.776 -1.447 1.00 89.75 83 LEU A CA 1
ATOM 661 C C . LEU A 1 83 ? 8.989 1.416 -2.767 1.00 89.75 83 LEU A C 1
ATOM 663 O O . LEU A 1 83 ? 9.621 1.176 -3.793 1.00 89.75 83 LEU A O 1
ATOM 667 N N . TYR A 1 84 ? 7.966 2.279 -2.749 1.00 89.12 84 TYR A N 1
ATOM 668 C CA . TYR A 1 84 ? 7.543 2.996 -3.958 1.00 89.12 84 TYR A CA 1
ATOM 669 C C . TYR A 1 84 ? 8.636 3.941 -4.470 1.00 89.12 84 TYR A C 1
ATOM 671 O O . TYR A 1 84 ? 8.871 4.003 -5.677 1.00 89.12 84 TYR A O 1
ATOM 679 N N . SER A 1 85 ? 9.344 4.638 -3.573 1.00 89.94 85 SER A N 1
ATOM 680 C CA . SER A 1 85 ? 10.472 5.498 -3.962 1.00 89.94 85 SER A CA 1
ATOM 681 C C . SER A 1 85 ? 11.642 4.686 -4.524 1.00 89.94 85 SER A C 1
ATOM 683 O O . SER A 1 85 ? 12.236 5.086 -5.525 1.00 89.94 85 SER A O 1
ATOM 685 N N . LEU A 1 86 ? 11.953 3.535 -3.915 1.00 88.56 86 LEU A N 1
ATOM 686 C CA . LEU A 1 86 ? 13.020 2.641 -4.366 1.00 88.56 86 LEU A CA 1
ATOM 687 C C . LEU A 1 86 ? 12.729 2.088 -5.765 1.00 88.56 86 LEU A C 1
ATOM 689 O O . LEU A 1 86 ? 13.589 2.150 -6.640 1.00 88.56 86 LEU A O 1
ATOM 693 N N . GLU A 1 87 ? 11.510 1.599 -5.996 1.00 88.06 87 GLU A N 1
ATOM 694 C CA . GLU A 1 87 ? 11.086 1.071 -7.295 1.00 88.06 87 GLU A CA 1
ATOM 695 C C . GLU A 1 87 ? 11.091 2.155 -8.373 1.00 88.06 87 GLU A C 1
ATOM 697 O O . GLU A 1 87 ? 11.604 1.955 -9.475 1.00 88.06 87 GLU A O 1
ATOM 702 N N . TRP A 1 88 ? 10.583 3.342 -8.043 1.00 86.38 88 TRP A N 1
ATOM 703 C CA . TRP A 1 88 ? 10.598 4.469 -8.962 1.00 86.38 88 TRP A CA 1
ATOM 704 C C . TRP A 1 88 ? 12.028 4.877 -9.343 1.00 86.38 88 TRP A C 1
ATOM 706 O O . TRP A 1 88 ? 12.293 5.169 -10.511 1.00 86.38 88 TRP A O 1
ATOM 716 N N . TYR A 1 89 ? 12.960 4.878 -8.384 1.00 87.00 89 TYR A N 1
ATOM 717 C CA . TYR A 1 89 ? 14.352 5.250 -8.643 1.00 87.00 89 TYR A CA 1
ATOM 718 C C . TYR A 1 89 ? 15.072 4.173 -9.457 1.00 87.00 89 TYR A C 1
ATOM 720 O O . TYR A 1 89 ? 15.743 4.489 -10.440 1.00 87.00 89 TYR A O 1
ATOM 728 N N . ALA A 1 90 ? 14.847 2.898 -9.129 1.00 84.94 90 ALA A N 1
ATOM 729 C CA . ALA A 1 90 ? 15.370 1.765 -9.886 1.00 84.94 90 ALA A CA 1
ATOM 730 C C . ALA A 1 90 ? 14.906 1.793 -11.351 1.00 84.94 90 ALA A C 1
ATOM 732 O O . ALA A 1 90 ? 15.710 1.580 -12.255 1.00 84.94 90 ALA A O 1
ATOM 733 N N . ARG A 1 91 ? 13.644 2.153 -11.620 1.00 81.75 91 ARG A N 1
ATOM 734 C CA . ARG A 1 91 ? 13.128 2.293 -12.994 1.00 81.75 91 ARG A CA 1
ATOM 735 C C . ARG A 1 91 ? 13.779 3.413 -13.800 1.00 81.75 91 ARG A C 1
ATOM 737 O O . ARG A 1 91 ? 13.778 3.336 -15.027 1.00 81.75 91 ARG A O 1
ATOM 744 N N . ARG A 1 92 ? 14.319 4.441 -13.141 1.00 83.38 92 ARG A N 1
ATOM 745 C CA . ARG A 1 92 ? 15.050 5.526 -13.811 1.00 83.38 92 ARG A CA 1
ATOM 746 C C . ARG A 1 92 ? 16.521 5.210 -14.034 1.00 83.38 92 ARG A C 1
ATOM 748 O O . ARG A 1 92 ? 17.075 5.680 -15.021 1.00 83.38 92 ARG A O 1
ATOM 755 N N . ASN A 1 93 ? 17.139 4.470 -13.118 1.00 84.00 93 ASN A N 1
ATOM 756 C CA . ASN A 1 93 ? 18.583 4.249 -13.129 1.00 84.00 93 ASN A CA 1
ATOM 757 C C . ASN A 1 93 ? 18.997 2.935 -13.816 1.00 84.00 93 ASN A C 1
ATOM 759 O O . ASN A 1 93 ? 20.105 2.849 -14.330 1.00 84.00 93 ASN A O 1
ATOM 763 N N . CYS A 1 94 ? 18.116 1.929 -13.849 1.00 79.50 94 CYS A N 1
ATOM 764 C CA . CYS A 1 94 ? 18.379 0.612 -14.433 1.00 79.50 94 CYS A CA 1
ATOM 765 C C . CYS A 1 94 ? 17.554 0.357 -15.708 1.00 79.50 94 CYS A C 1
ATOM 767 O O . CYS A 1 94 ? 16.378 0.731 -15.807 1.00 79.50 94 CYS A O 1
ATOM 769 N N . ALA A 1 95 ? 18.177 -0.324 -16.677 1.00 76.81 95 ALA A N 1
ATOM 770 C CA . ALA A 1 95 ? 17.531 -0.762 -17.914 1.00 76.81 95 ALA A CA 1
ATOM 771 C C . ALA A 1 95 ? 16.412 -1.796 -17.637 1.00 76.81 95 ALA A C 1
ATOM 773 O O . ALA A 1 95 ? 16.440 -2.464 -16.599 1.00 76.81 95 ALA A O 1
ATOM 774 N N . PRO A 1 96 ? 15.406 -1.928 -18.526 1.00 70.56 96 PRO A N 1
ATOM 775 C CA . PRO A 1 96 ? 14.373 -2.953 -18.394 1.00 70.56 96 PRO A CA 1
ATOM 776 C C . PRO A 1 96 ? 14.998 -4.351 -18.396 1.00 70.56 96 PRO A C 1
ATOM 778 O O . PRO A 1 96 ? 15.817 -4.657 -19.259 1.00 70.56 96 PRO A O 1
ATOM 781 N N . LEU A 1 97 ? 14.601 -5.197 -17.442 1.00 67.69 97 LEU A N 1
ATOM 782 C CA . LEU A 1 97 ? 15.103 -6.572 -17.336 1.00 67.69 97 LEU A CA 1
ATOM 783 C C . LEU A 1 97 ? 14.349 -7.542 -18.264 1.00 67.69 97 LEU A C 1
ATOM 785 O O . LEU A 1 97 ? 14.795 -8.661 -18.497 1.00 67.69 97 LEU A O 1
ATOM 789 N N . THR A 1 98 ? 13.157 -7.169 -18.736 1.00 67.69 98 THR A N 1
ATOM 790 C CA . THR A 1 98 ? 12.272 -8.033 -19.533 1.00 67.69 98 THR A CA 1
ATOM 791 C C . THR A 1 98 ? 11.427 -7.182 -20.479 1.00 67.69 98 THR A C 1
ATOM 793 O O . THR A 1 98 ? 11.050 -6.067 -20.127 1.00 67.69 98 THR A O 1
ATOM 796 N N . ASP A 1 99 ? 11.099 -7.704 -21.660 1.00 70.06 99 ASP A N 1
ATOM 797 C CA . ASP A 1 99 ? 10.248 -7.010 -22.630 1.00 70.06 99 ASP A CA 1
ATOM 798 C C . ASP A 1 99 ? 8.747 -7.260 -22.379 1.00 70.06 99 ASP A C 1
ATOM 800 O O . ASP A 1 99 ? 8.314 -8.365 -22.039 1.00 70.06 99 ASP A O 1
ATOM 804 N N . GLY A 1 100 ? 7.923 -6.229 -22.592 1.00 74.06 100 GLY A N 1
ATOM 805 C CA . GLY A 1 100 ? 6.457 -6.328 -22.606 1.00 74.06 100 GLY A CA 1
ATOM 806 C C . GLY A 1 100 ? 5.765 -6.159 -21.245 1.00 74.06 100 GLY A C 1
ATOM 807 O O . GLY A 1 100 ? 6.220 -5.421 -20.376 1.00 74.06 100 GLY A O 1
ATOM 808 N N . PHE A 1 101 ? 4.612 -6.819 -21.062 1.00 72.31 101 PHE A N 1
ATOM 809 C CA . PHE A 1 101 ? 3.756 -6.674 -19.867 1.00 72.31 101 PHE A CA 1
ATOM 810 C C . PHE A 1 101 ? 4.419 -7.184 -18.573 1.00 72.31 101 PHE A C 1
ATOM 812 O O . PHE A 1 101 ? 4.046 -6.772 -17.477 1.00 72.31 101 PHE A O 1
ATOM 819 N N . ALA A 1 102 ? 5.432 -8.046 -18.687 1.00 72.50 102 ALA A N 1
ATOM 820 C CA . ALA A 1 102 ? 6.185 -8.550 -17.542 1.00 72.50 102 ALA A CA 1
ATOM 821 C C . ALA A 1 102 ? 6.959 -7.436 -16.808 1.00 72.50 102 ALA A C 1
ATOM 823 O O . ALA A 1 102 ? 7.019 -7.456 -15.581 1.00 72.50 102 ALA A O 1
ATOM 824 N N . ASP A 1 103 ? 7.446 -6.411 -17.516 1.00 74.38 103 ASP A N 1
ATOM 825 C CA . ASP A 1 103 ? 8.127 -5.248 -16.914 1.00 74.38 103 ASP A CA 1
ATOM 826 C C . ASP A 1 103 ? 7.174 -4.352 -16.097 1.00 74.38 103 ASP A C 1
ATOM 828 O O . ASP A 1 103 ? 7.597 -3.528 -15.283 1.00 74.38 103 ASP A O 1
ATOM 832 N N . TYR A 1 104 ? 5.860 -4.516 -16.278 1.00 74.44 104 TYR A N 1
ATOM 833 C CA . TYR A 1 104 ? 4.851 -3.826 -15.475 1.00 74.44 104 TYR A CA 1
ATOM 834 C C . TYR A 1 104 ? 4.625 -4.492 -14.110 1.00 74.44 104 TYR A C 1
ATOM 836 O O . TYR A 1 104 ? 4.326 -3.795 -13.142 1.00 74.44 104 TYR A O 1
ATOM 844 N N . LEU A 1 105 ? 4.777 -5.821 -14.035 1.00 77.12 105 LEU A N 1
ATOM 845 C CA . LEU A 1 105 ? 4.521 -6.630 -12.835 1.00 77.12 105 LEU A CA 1
ATOM 846 C C . LEU A 1 105 ? 5.787 -6.933 -12.023 1.00 77.12 105 LEU A C 1
ATOM 848 O O . LEU A 1 105 ? 5.702 -7.134 -10.813 1.00 77.12 105 LEU A O 1
ATOM 852 N N . VAL A 1 106 ? 6.947 -7.015 -12.677 1.00 75.19 106 VAL A N 1
ATOM 853 C CA . VAL A 1 106 ? 8.212 -7.351 -12.018 1.00 75.19 106 VAL A CA 1
ATOM 854 C C . VAL A 1 106 ? 8.855 -6.075 -11.458 1.00 75.19 106 VAL A C 1
ATOM 856 O O . VAL A 1 106 ? 9.098 -5.132 -12.217 1.00 75.19 106 VAL A O 1
ATOM 859 N N . PRO A 1 107 ? 9.145 -6.013 -10.144 1.00 73.94 107 PRO A N 1
ATOM 860 C CA . PRO A 1 107 ? 9.828 -4.870 -9.555 1.00 73.94 107 PRO A CA 1
ATOM 861 C C . PRO A 1 107 ? 11.302 -4.843 -9.961 1.00 73.94 107 PRO A C 1
ATOM 863 O O . PRO A 1 107 ? 12.026 -5.821 -9.770 1.00 73.94 107 PRO A O 1
ATOM 866 N N . ARG A 1 108 ? 11.775 -3.707 -10.482 1.00 75.50 108 ARG A N 1
ATOM 867 C CA . ARG A 1 108 ? 13.188 -3.522 -10.855 1.00 75.50 108 ARG A CA 1
ATOM 868 C C . ARG A 1 108 ? 14.091 -3.318 -9.642 1.00 75.50 108 ARG A C 1
ATOM 870 O O . ARG A 1 108 ? 15.287 -3.583 -9.720 1.00 75.50 108 ARG A O 1
ATOM 877 N N . SER A 1 109 ? 13.529 -2.890 -8.513 1.00 74.56 109 SER A N 1
ATOM 878 C CA . SER A 1 109 ? 14.263 -2.638 -7.265 1.00 74.56 109 SER A CA 1
ATOM 879 C C . SER A 1 109 ? 15.011 -3.851 -6.703 1.00 74.56 109 SER A C 1
ATOM 881 O O . SER A 1 109 ? 15.962 -3.663 -5.952 1.00 74.56 109 SER A O 1
ATOM 883 N N . TRP A 1 110 ? 14.612 -5.080 -7.046 1.00 74.00 110 TRP A N 1
ATOM 884 C CA . TRP A 1 110 ? 15.214 -6.306 -6.499 1.00 74.00 110 TRP A CA 1
ATOM 885 C C . TRP A 1 110 ? 16.301 -6.905 -7.400 1.00 74.00 110 TRP A C 1
ATOM 887 O O . TRP A 1 110 ? 17.104 -7.705 -6.932 1.00 74.00 110 TRP A O 1
ATOM 897 N N . PHE A 1 111 ? 16.325 -6.517 -8.678 1.00 72.38 111 PHE A N 1
ATOM 898 C CA . PHE A 1 111 ? 17.208 -7.092 -9.701 1.00 72.38 111 PHE A CA 1
ATOM 899 C C . PHE A 1 111 ? 18.180 -6.075 -10.310 1.00 72.38 111 PHE A C 1
ATOM 901 O O . PHE A 1 111 ? 18.990 -6.428 -11.160 1.00 72.38 111 PHE A O 1
ATOM 908 N N . CYS A 1 112 ? 18.087 -4.807 -9.910 1.00 69.12 112 CYS A N 1
ATOM 909 C CA . CYS A 1 112 ? 19.018 -3.762 -10.315 1.00 69.12 112 CYS A CA 1
ATOM 910 C C . CYS A 1 112 ? 20.359 -3.999 -9.600 1.00 69.12 112 CYS A C 1
ATOM 912 O O . CYS A 1 112 ? 20.536 -3.607 -8.447 1.00 69.12 112 CYS A O 1
ATOM 914 N N . GLU A 1 113 ? 21.287 -4.683 -10.271 1.00 62.81 113 GLU A N 1
ATOM 915 C CA . GLU A 1 113 ? 22.691 -4.704 -9.864 1.00 62.81 113 GLU A CA 1
ATOM 916 C C . GLU A 1 113 ? 23.281 -3.314 -10.127 1.00 62.81 113 GLU A C 1
ATOM 918 O O . GLU A 1 113 ? 23.165 -2.767 -11.225 1.00 62.81 113 GLU A O 1
ATOM 923 N N . SER A 1 114 ? 23.865 -2.705 -9.093 1.00 54.94 114 SER A N 1
ATOM 924 C CA . SER A 1 114 ? 24.641 -1.477 -9.247 1.00 54.94 114 SER A CA 1
ATOM 925 C C . SER A 1 114 ? 25.775 -1.735 -10.238 1.00 54.94 114 SER A C 1
ATOM 927 O O . SER A 1 114 ? 26.591 -2.622 -9.983 1.00 54.94 114 SER A O 1
ATOM 929 N N . LEU A 1 115 ? 25.804 -0.977 -11.337 1.00 47.94 115 LEU A N 1
ATOM 930 C CA . LEU A 1 115 ? 26.945 -0.929 -12.251 1.00 47.94 115 LEU A CA 1
ATOM 931 C C . LEU A 1 115 ? 28.217 -0.494 -11.509 1.00 47.94 115 LEU A C 1
ATOM 933 O O . LEU A 1 115 ? 28.116 0.470 -10.712 1.00 47.94 115 LEU A O 1
#

InterPro domains:
  IPR014371 Sterol O-acyltransferase, ACAT/DAG/ARE types [PTHR10408] (13-92)

Radius of gyration: 19.15 Å; chains: 1; bounding box: 54×39×49 Å

pLDDT: mean 81.06, std 12.07, range [47.94, 95.25]

Sequence (115 aa):
MELHASKSASRLQRYLPLLVVFLISSVVHEYMLALAFRFFYPVLLLMFGGFGVVFMFIKTRASQFNVCLWLSLILGTGIMMCLYSLEWYARRNCAPLTDGFADYLVPRSWFCESL

Secondary structure (DSSP, 8-state):
-HHHHHHHHHHHHHHHHHHHHHHHHHHHHHHHHHHHHSS--THHHHIIIIIHHHHHH----HHHHHHHHHHHHHHHHHHHHHHHHHHHHHHHHS--SSSTTHHHHS-GGGT----